Protein AF-A0A976Q304-F1 (afdb_monomer_lite)

Radius of gyration: 24.53 Å; chains: 1; bounding box: 54×33×67 Å

Structure (mmCIF, N/CA/C/O backbone):
data_AF-A0A976Q304-F1
#
_entry.id   AF-A0A976Q304-F1
#
loop_
_atom_site.group_PDB
_atom_site.id
_atom_site.type_symbol
_atom_site.label_atom_id
_atom_site.label_alt_id
_atom_site.label_comp_id
_atom_site.label_asym_id
_atom_site.label_entity_id
_atom_site.label_seq_id
_atom_site.pdbx_PDB_ins_code
_atom_site.Cartn_x
_atom_site.Cartn_y
_atom_site.Cartn_z
_atom_site.occupancy
_atom_site.B_iso_or_equiv
_atom_site.auth_seq_id
_atom_site.auth_comp_id
_atom_site.auth_asym_id
_atom_site.auth_atom_id
_atom_site.pdbx_PDB_model_num
ATOM 1 N N . MET A 1 1 ? 5.917 -16.553 40.739 1.00 74.56 1 MET A N 1
ATOM 2 C CA . MET A 1 1 ? 5.437 -16.232 39.374 1.00 74.56 1 MET A CA 1
ATOM 3 C C . MET A 1 1 ? 3.934 -15.944 39.320 1.00 74.56 1 MET A C 1
ATOM 5 O O . MET A 1 1 ? 3.580 -14.895 38.809 1.00 74.56 1 MET A O 1
ATOM 9 N N . ALA A 1 2 ? 3.055 -16.780 39.895 1.00 91.06 2 ALA A N 1
ATOM 10 C CA . ALA A 1 2 ? 1.595 -16.575 39.829 1.00 91.06 2 ALA A CA 1
ATOM 11 C C . ALA A 1 2 ? 1.089 -15.251 40.451 1.00 91.06 2 ALA A C 1
ATOM 13 O O . ALA A 1 2 ? 0.271 -14.563 39.849 1.00 91.06 2 ALA A O 1
ATOM 14 N N . ILE A 1 3 ? 1.617 -14.855 41.617 1.00 94.94 3 ILE A N 1
ATOM 15 C CA . ILE A 1 3 ? 1.227 -13.605 42.304 1.00 94.94 3 ILE A CA 1
ATOM 16 C C . ILE A 1 3 ? 1.585 -12.376 41.459 1.00 94.94 3 ILE A C 1
ATOM 18 O O . ILE A 1 3 ? 0.757 -11.496 41.255 1.00 94.94 3 ILE A O 1
ATOM 22 N N . LEU A 1 4 ? 2.805 -12.344 40.921 1.00 95.25 4 LEU A N 1
ATOM 23 C CA . LEU A 1 4 ? 3.255 -11.270 40.037 1.00 95.25 4 LEU A CA 1
ATOM 24 C C . LEU A 1 4 ? 2.396 -11.194 38.765 1.00 95.25 4 LEU A C 1
ATOM 26 O O . LEU A 1 4 ? 2.021 -10.102 38.352 1.00 95.25 4 LEU A O 1
ATOM 30 N N . GLY A 1 5 ? 2.029 -12.345 38.188 1.00 96.75 5 GLY A N 1
ATOM 31 C CA . GLY A 1 5 ? 1.134 -12.411 37.031 1.00 96.75 5 GLY A CA 1
ATOM 32 C C . GLY A 1 5 ? -0.245 -11.808 37.310 1.00 96.75 5 GLY A C 1
ATOM 33 O O . GLY A 1 5 ? -0.720 -10.995 36.524 1.00 96.75 5 GLY A O 1
ATOM 34 N N . LEU A 1 6 ? -0.855 -12.135 38.454 1.00 96.38 6 LEU A N 1
ATOM 35 C CA . LEU A 1 6 ? -2.145 -11.568 38.870 1.00 96.38 6 LEU A CA 1
ATOM 36 C C . LEU A 1 6 ? -2.075 -10.052 39.093 1.00 96.38 6 LEU A C 1
ATOM 38 O O . LEU A 1 6 ? -2.978 -9.330 38.672 1.00 96.38 6 LEU A O 1
ATOM 42 N N . VAL A 1 7 ? -0.998 -9.560 39.713 1.00 96.88 7 VAL A N 1
ATOM 43 C CA . VAL A 1 7 ? -0.804 -8.121 39.950 1.00 96.88 7 VAL A CA 1
ATOM 44 C C . VAL A 1 7 ? -0.662 -7.362 38.630 1.00 96.88 7 VAL A C 1
ATOM 46 O O . VAL A 1 7 ? -1.344 -6.359 38.425 1.00 96.88 7 VAL A O 1
ATOM 49 N N . LEU A 1 8 ? 0.179 -7.847 37.713 1.00 96.69 8 LEU A N 1
ATOM 50 C CA . LEU A 1 8 ? 0.384 -7.205 36.413 1.00 96.69 8 LEU A CA 1
ATOM 51 C C . LEU A 1 8 ? -0.879 -7.256 35.541 1.00 96.69 8 LEU A C 1
ATOM 53 O O . LEU A 1 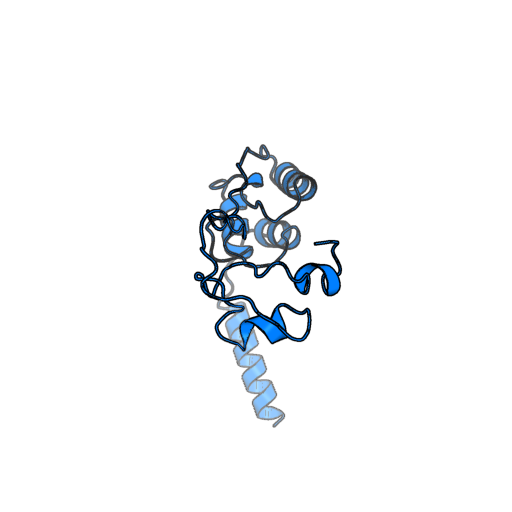8 ? -1.234 -6.249 34.931 1.00 96.69 8 LEU A O 1
ATOM 57 N N . ALA A 1 9 ? -1.600 -8.382 35.534 1.00 96.12 9 ALA A N 1
ATOM 58 C CA . ALA A 1 9 ? -2.874 -8.504 34.825 1.00 96.12 9 ALA A CA 1
ATOM 59 C C . ALA A 1 9 ? -3.937 -7.541 35.382 1.00 96.12 9 ALA A C 1
ATOM 61 O O . ALA A 1 9 ? -4.641 -6.887 34.613 1.00 96.12 9 ALA A O 1
ATOM 62 N N . GLY A 1 10 ? -4.019 -7.396 36.710 1.00 97.00 10 GLY A N 1
ATOM 63 C CA . GLY A 1 10 ? -4.923 -6.443 37.357 1.00 97.00 10 GLY A CA 1
ATOM 64 C C . GLY A 1 10 ? -4.601 -4.986 37.009 1.00 97.00 10 GLY A C 1
ATOM 65 O O . GLY A 1 10 ? -5.509 -4.210 36.709 1.00 97.00 10 GLY A O 1
ATOM 66 N N . LEU A 1 11 ? -3.314 -4.621 36.985 1.00 96.44 11 LEU A N 1
ATOM 67 C CA . LEU A 1 11 ? -2.870 -3.287 36.568 1.00 96.44 11 LEU A CA 1
ATOM 68 C C . LEU A 1 11 ? -3.212 -3.001 35.100 1.00 96.44 11 LEU A C 1
ATOM 70 O O . LEU A 1 11 ? -3.721 -1.922 34.802 1.00 96.44 11 LEU A O 1
ATOM 74 N N . LEU A 1 12 ? -2.999 -3.966 34.198 1.00 95.12 12 LEU A N 1
ATOM 75 C CA . LEU A 1 12 ? -3.362 -3.840 32.781 1.00 95.12 12 LEU A CA 1
ATOM 76 C C . LEU A 1 12 ? -4.875 -3.695 32.582 1.00 95.12 12 LEU A C 1
ATOM 78 O O . LEU A 1 12 ? -5.305 -2.831 31.821 1.00 95.12 12 LEU A O 1
ATOM 82 N N . ALA A 1 13 ? -5.689 -4.481 33.293 1.00 95.25 13 ALA A N 1
ATOM 83 C CA . ALA A 1 13 ? -7.147 -4.382 33.222 1.00 95.25 13 ALA A CA 1
ATOM 84 C C . ALA A 1 13 ? -7.654 -3.014 33.714 1.00 95.25 13 ALA A C 1
ATOM 86 O O . ALA A 1 13 ? -8.526 -2.404 33.090 1.00 95.25 13 ALA A O 1
ATOM 87 N N . LEU A 1 14 ? -7.078 -2.499 34.807 1.00 95.94 14 LEU A N 1
ATOM 88 C CA . LEU A 1 14 ? -7.400 -1.166 35.313 1.00 95.94 14 LEU A CA 1
ATOM 89 C C . LEU A 1 14 ? -6.991 -0.075 34.317 1.00 95.94 14 LEU A C 1
ATOM 91 O O . LEU A 1 14 ? -7.776 0.841 34.070 1.00 95.94 14 LEU A O 1
ATOM 95 N N . ALA A 1 15 ? -5.789 -0.177 33.742 1.00 94.19 15 ALA A N 1
ATOM 96 C CA . ALA A 1 15 ? -5.292 0.761 32.743 1.00 94.19 15 ALA A CA 1
ATOM 97 C C . ALA A 1 15 ? -6.169 0.759 31.484 1.00 94.19 15 ALA A C 1
ATOM 99 O O . ALA A 1 15 ? -6.591 1.826 31.057 1.00 94.19 15 ALA A O 1
ATOM 100 N N . SER A 1 16 ? -6.530 -0.416 30.956 1.00 91.94 16 SER A N 1
ATOM 101 C CA . SER A 1 16 ? -7.413 -0.564 29.790 1.00 91.94 16 SER A CA 1
ATOM 102 C C . SER A 1 16 ? -8.766 0.116 30.002 1.00 91.94 16 SER A C 1
ATOM 104 O O . SER A 1 16 ? -9.223 0.852 29.135 1.00 91.94 16 SER A O 1
ATOM 106 N N . LYS A 1 17 ? -9.381 -0.046 31.182 1.00 90.81 17 LYS A N 1
ATOM 107 C CA . LYS A 1 17 ? -10.675 0.584 31.478 1.00 90.81 17 LYS A CA 1
ATOM 108 C C . LYS A 1 17 ? -10.569 2.094 31.710 1.00 90.81 17 LYS A C 1
ATOM 110 O O . LYS A 1 17 ? -11.493 2.825 31.368 1.00 90.81 17 LYS A O 1
ATOM 115 N N . ARG A 1 18 ? -9.479 2.569 32.324 1.00 90.94 18 ARG A N 1
ATOM 116 C CA . ARG A 1 18 ? -9.272 4.002 32.614 1.00 90.94 18 ARG A CA 1
ATOM 117 C C . ARG A 1 18 ? -8.787 4.810 31.413 1.00 90.94 18 ARG A C 1
ATOM 119 O O . ARG A 1 18 ? -9.096 5.992 31.353 1.00 90.94 18 ARG A O 1
ATOM 126 N N . LEU A 1 19 ? -8.022 4.197 30.514 1.00 91.50 19 LEU A N 1
ATOM 127 C CA . LEU A 1 19 ? -7.462 4.820 29.310 1.00 91.50 19 LEU A CA 1
ATOM 128 C C . LEU A 1 19 ? -8.289 4.503 28.058 1.00 91.50 19 LEU A C 1
ATOM 130 O O . LEU A 1 19 ? -7.823 4.742 26.949 1.00 91.50 19 LEU A O 1
ATOM 134 N N . PHE A 1 20 ? -9.492 3.948 28.223 1.00 88.31 20 PHE A N 1
ATOM 135 C CA . PHE A 1 20 ? -10.378 3.658 27.106 1.00 88.31 20 PHE A CA 1
ATOM 136 C C . PHE A 1 20 ? -10.786 4.961 26.414 1.00 88.31 20 PHE A C 1
ATOM 138 O O . PHE A 1 20 ? -11.414 5.830 27.024 1.00 88.31 20 PHE A O 1
ATOM 145 N N . VAL A 1 21 ? -10.428 5.078 25.139 1.00 88.06 21 VAL A N 1
ATOM 146 C CA . VAL A 1 21 ? -10.868 6.151 24.252 1.00 88.06 21 VAL A CA 1
ATOM 147 C C . VAL A 1 21 ? -11.971 5.581 23.375 1.00 88.06 21 VAL A C 1
ATOM 149 O O . VAL A 1 21 ? -11.845 4.478 22.852 1.00 88.06 21 VAL A O 1
ATOM 152 N N . TRP A 1 22 ? -13.077 6.314 23.260 1.00 87.69 22 TRP A N 1
ATOM 153 C CA . TRP A 1 22 ? -14.139 5.927 22.342 1.00 87.69 22 TRP A CA 1
ATOM 154 C C . TRP A 1 22 ? -13.690 6.204 20.907 1.00 87.69 22 TRP A C 1
ATOM 156 O O . TRP A 1 22 ? -13.308 7.331 20.590 1.00 87.69 22 TRP A O 1
ATOM 166 N N . GLU A 1 23 ? -13.769 5.184 20.060 1.00 87.06 23 GLU A N 1
ATOM 167 C CA . GLU A 1 23 ? -13.492 5.263 18.630 1.00 87.06 23 GLU A CA 1
ATOM 168 C C . GLU A 1 23 ? -14.756 4.904 17.846 1.00 87.06 23 GLU A C 1
ATOM 170 O O . GLU A 1 23 ? -15.589 4.115 18.303 1.00 87.06 23 GLU A O 1
ATOM 175 N N . ASP A 1 24 ? -14.920 5.521 16.676 1.00 93.19 24 ASP A N 1
ATOM 176 C CA . ASP A 1 24 ? -16.041 5.224 15.791 1.00 93.19 24 ASP A CA 1
ATOM 177 C C . ASP A 1 24 ? -15.907 3.780 15.272 1.00 93.19 24 ASP A C 1
ATOM 179 O O . ASP A 1 24 ? -14.915 3.476 14.604 1.00 93.19 24 ASP A O 1
ATOM 183 N N . PRO A 1 25 ? -16.885 2.888 15.530 1.00 93.44 25 PRO A N 1
ATOM 184 C CA . PRO A 1 25 ? -16.790 1.474 15.159 1.00 93.44 25 PRO A CA 1
ATOM 185 C C . PRO A 1 25 ? -16.634 1.259 13.649 1.00 93.44 25 PRO A C 1
ATOM 187 O O . PRO A 1 25 ? -16.056 0.264 13.222 1.00 93.44 25 PRO A O 1
ATOM 190 N N . ARG A 1 26 ? -17.073 2.223 12.827 1.00 95.88 26 ARG A N 1
ATOM 191 C CA . ARG A 1 26 ? -16.924 2.156 11.367 1.00 95.88 26 ARG A CA 1
ATOM 192 C C . ARG A 1 26 ? -15.461 2.143 10.929 1.00 95.88 26 ARG A C 1
ATOM 194 O O . ARG A 1 26 ? -15.176 1.711 9.818 1.00 95.88 26 ARG A O 1
ATOM 201 N N . ILE A 1 27 ? -14.539 2.635 11.760 1.00 96.38 27 ILE A N 1
ATOM 202 C CA . ILE A 1 27 ? -13.102 2.631 11.462 1.00 96.38 27 ILE A CA 1
ATOM 203 C C . ILE A 1 27 ? -12.586 1.194 11.407 1.00 96.38 27 ILE A C 1
ATOM 205 O O . ILE A 1 27 ? -11.911 0.845 10.443 1.00 96.38 27 ILE A O 1
ATOM 209 N N . ASP A 1 28 ? -12.946 0.365 12.390 1.00 95.31 28 ASP A N 1
ATOM 210 C CA . ASP A 1 28 ? -12.556 -1.048 12.433 1.00 95.31 28 ASP A CA 1
ATOM 211 C C . ASP A 1 28 ? -13.156 -1.820 11.247 1.00 95.31 28 ASP A C 1
ATOM 213 O O . ASP A 1 28 ? -12.458 -2.601 10.597 1.00 95.31 28 ASP A O 1
ATOM 217 N N . ASP A 1 29 ? -14.425 -1.553 10.919 1.00 96.56 29 ASP A N 1
ATOM 218 C CA . ASP A 1 29 ? -15.115 -2.183 9.788 1.00 96.56 29 ASP A CA 1
ATOM 219 C C . ASP A 1 29 ? -14.447 -1.834 8.449 1.00 96.56 29 ASP A C 1
ATOM 221 O O . ASP A 1 29 ? -14.198 -2.709 7.619 1.00 96.56 29 ASP A O 1
ATOM 225 N N . VAL A 1 30 ? -14.119 -0.556 8.233 1.00 96.62 30 VAL A N 1
ATOM 226 C CA . VAL A 1 30 ? -13.412 -0.116 7.022 1.00 96.62 30 VAL A CA 1
ATOM 227 C C . VAL A 1 30 ? -11.998 -0.681 6.989 1.00 96.62 30 VAL A C 1
ATOM 229 O O . VAL A 1 30 ? -11.557 -1.122 5.931 1.00 96.62 30 VAL A O 1
ATOM 232 N N . GLU A 1 31 ? -11.285 -0.700 8.118 1.00 96.31 31 GLU A N 1
ATOM 233 C CA . GLU A 1 31 ? -9.936 -1.258 8.189 1.00 96.31 31 GLU A CA 1
ATOM 234 C C . GLU A 1 31 ? -9.919 -2.741 7.805 1.00 96.31 31 GLU A C 1
ATOM 236 O O . GLU A 1 31 ? -9.054 -3.144 7.030 1.00 96.31 31 GLU A O 1
ATOM 241 N N . ALA A 1 32 ? -10.898 -3.524 8.266 1.00 96.12 32 ALA A N 1
ATOM 242 C CA . ALA A 1 32 ? -11.039 -4.944 7.942 1.00 96.12 32 ALA A CA 1
ATOM 243 C C . ALA A 1 32 ? -11.296 -5.221 6.447 1.00 96.12 32 ALA A C 1
ATOM 245 O O . ALA A 1 32 ? -11.031 -6.321 5.961 1.00 96.12 32 ALA A O 1
ATOM 246 N N . LEU A 1 33 ? -11.807 -4.232 5.707 1.00 96.25 33 LEU A N 1
ATOM 247 C CA . LEU A 1 33 ? -12.018 -4.303 4.257 1.00 96.25 33 LEU A CA 1
ATOM 248 C C . LEU A 1 33 ? -10.793 -3.829 3.451 1.00 96.25 33 LEU A C 1
ATOM 250 O O . LEU A 1 33 ? -10.825 -3.816 2.216 1.00 96.25 33 LEU A O 1
ATOM 254 N N . LEU A 1 34 ? -9.709 -3.420 4.118 1.00 96.69 34 LEU A N 1
ATOM 255 C CA . LEU A 1 34 ? -8.463 -3.012 3.475 1.00 96.69 34 LEU A CA 1
ATOM 256 C C . LEU A 1 34 ? -7.454 -4.169 3.395 1.00 96.69 34 LEU A C 1
ATOM 258 O O . LEU A 1 34 ? -7.533 -5.140 4.138 1.00 96.69 34 LEU A O 1
ATOM 262 N N . PRO A 1 35 ? -6.414 -4.054 2.547 1.00 94.38 35 PRO A N 1
ATOM 263 C CA . PRO A 1 35 ? -5.414 -5.114 2.386 1.00 94.38 35 PRO A CA 1
ATOM 264 C C . PRO A 1 35 ? -4.487 -5.349 3.595 1.00 94.38 35 PRO A C 1
ATOM 266 O O . PRO A 1 35 ? -3.608 -6.201 3.510 1.00 94.38 35 PRO A O 1
ATOM 269 N N . HIS A 1 36 ? -4.570 -4.533 4.655 1.00 94.62 36 HIS A N 1
ATOM 270 C CA . HIS A 1 36 ? -3.648 -4.511 5.810 1.00 94.62 36 HIS A CA 1
ATOM 271 C C . HIS A 1 36 ? -2.139 -4.457 5.474 1.00 94.62 36 HIS A C 1
ATOM 273 O O . HIS A 1 36 ? -1.286 -4.730 6.316 1.00 94.62 36 HIS A O 1
ATOM 279 N N . ALA A 1 37 ? -1.784 -4.055 4.250 1.00 93.94 37 ALA A N 1
ATOM 280 C CA . ALA A 1 37 ? -0.404 -4.060 3.766 1.00 93.94 37 ALA A CA 1
ATOM 281 C C . ALA A 1 37 ? 0.456 -2.904 4.310 1.00 93.94 37 ALA A C 1
ATOM 283 O O . ALA A 1 37 ? 1.675 -2.949 4.185 1.00 93.94 37 ALA A O 1
ATOM 284 N N . ASN A 1 38 ? -0.159 -1.845 4.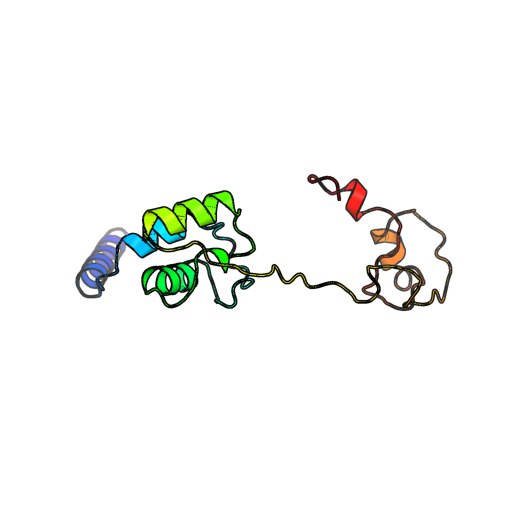858 1.00 94.88 38 ASN A N 1
ATOM 285 C CA . ASN A 1 38 ? 0.529 -0.656 5.393 1.00 94.88 38 ASN A CA 1
ATOM 286 C C . ASN A 1 38 ? 1.599 -0.065 4.447 1.00 94.88 38 ASN A C 1
ATOM 288 O O . ASN A 1 38 ? 2.660 0.384 4.865 1.00 94.88 38 ASN A O 1
ATOM 292 N N . CYS A 1 39 ? 1.314 -0.076 3.142 1.00 93.50 39 CYS A N 1
ATOM 293 C CA . CYS A 1 39 ? 2.292 0.215 2.091 1.00 93.50 39 CYS A CA 1
ATOM 294 C C . CYS A 1 39 ? 2.533 1.708 1.807 1.00 93.50 39 CYS A C 1
ATOM 296 O O . CYS A 1 39 ? 3.427 2.045 1.036 1.00 93.50 39 CYS A O 1
ATOM 298 N N . GLY A 1 40 ? 1.706 2.612 2.341 1.00 91.88 40 GLY A N 1
ATOM 299 C CA . GLY A 1 40 ? 1.841 4.052 2.100 1.00 91.88 40 GLY A CA 1
ATOM 300 C C . GLY A 1 40 ? 1.418 4.553 0.715 1.00 91.88 40 GLY A C 1
ATOM 301 O O . GLY A 1 40 ? 1.500 5.751 0.458 1.00 91.88 40 GLY A O 1
ATOM 302 N N . ALA A 1 41 ? 0.922 3.687 -0.177 1.00 90.56 41 ALA A N 1
ATOM 303 C CA . ALA A 1 41 ? 0.563 4.070 -1.549 1.00 90.56 41 ALA A CA 1
ATOM 304 C C . ALA A 1 41 ? -0.550 5.135 -1.630 1.00 90.56 41 ALA A C 1
ATOM 306 O O . ALA A 1 41 ? -0.599 5.907 -2.585 1.00 90.56 41 ALA A O 1
ATOM 307 N N . CYS A 1 42 ? -1.432 5.187 -0.629 1.00 92.31 42 CYS A N 1
ATOM 308 C CA . CYS A 1 42 ? -2.490 6.190 -0.500 1.00 92.31 42 CYS A CA 1
ATOM 309 C C . CYS A 1 42 ? -2.028 7.501 0.168 1.00 92.31 42 CYS A C 1
ATOM 311 O O . CYS A 1 42 ? -2.842 8.403 0.337 1.00 92.31 42 CYS A O 1
ATOM 313 N N . GLY A 1 43 ? -0.752 7.624 0.555 1.00 91.94 43 GLY A N 1
ATOM 314 C CA . GLY A 1 43 ? -0.204 8.807 1.234 1.00 91.94 43 GLY A CA 1
ATOM 315 C C . GLY A 1 43 ? -0.342 8.802 2.761 1.00 91.94 43 GLY A C 1
ATOM 316 O O . GLY A 1 43 ? 0.099 9.748 3.409 1.00 91.94 43 GLY A O 1
ATOM 317 N N . PHE A 1 44 ? -0.904 7.738 3.341 1.00 95.56 44 PHE A N 1
ATOM 318 C CA . PHE A 1 44 ? -1.052 7.550 4.788 1.00 95.56 44 PHE A CA 1
ATOM 319 C C . PHE A 1 44 ? -0.083 6.485 5.311 1.00 95.56 44 PHE A C 1
ATOM 321 O O . PHE A 1 44 ? 0.201 5.530 4.592 1.00 95.56 44 PHE A O 1
ATOM 328 N N . PRO A 1 45 ? 0.403 6.587 6.561 1.00 94.38 45 PRO A N 1
ATOM 329 C CA . PRO A 1 45 ? 1.408 5.664 7.095 1.00 94.38 45 PRO A CA 1
ATOM 330 C C . PRO A 1 45 ? 0.906 4.221 7.280 1.00 94.38 45 PRO A C 1
ATOM 332 O O . PRO A 1 45 ? 1.718 3.318 7.450 1.00 94.38 45 PRO A O 1
ATOM 335 N N . GLY A 1 46 ? -0.409 3.984 7.236 1.00 96.06 46 GLY A N 1
ATOM 336 C CA . GLY A 1 46 ? -0.991 2.650 7.361 1.00 96.06 46 GLY A CA 1
ATOM 337 C C . GLY A 1 46 ? -2.473 2.601 6.990 1.00 96.06 46 GLY A C 1
ATOM 338 O O . GLY A 1 46 ? -3.083 3.629 6.685 1.00 96.06 46 GLY A O 1
ATOM 339 N N . CYS A 1 47 ? -3.048 1.399 7.037 1.00 97.38 47 CYS A N 1
ATOM 340 C CA . CYS A 1 47 ? -4.458 1.149 6.732 1.00 97.38 47 CYS A CA 1
ATOM 341 C C . CYS A 1 47 ? -5.401 1.781 7.770 1.00 97.38 47 CYS A C 1
ATOM 343 O O . CYS A 1 47 ? -6.371 2.416 7.369 1.00 97.38 47 CYS A O 1
ATOM 345 N N . ARG A 1 48 ? -5.074 1.707 9.069 1.00 96.56 48 ARG A N 1
ATOM 346 C CA . ARG A 1 48 ? -5.848 2.333 10.158 1.00 96.56 48 ARG A CA 1
ATOM 347 C C . ARG A 1 48 ? -5.991 3.858 10.001 1.00 96.56 48 ARG A C 1
ATOM 349 O O . ARG A 1 48 ? -7.122 4.320 9.877 1.00 96.56 48 ARG A O 1
ATOM 356 N N . PRO A 1 49 ? -4.902 4.650 9.878 1.00 96.50 49 PRO A N 1
ATOM 357 C CA . PRO A 1 49 ? -5.017 6.092 9.639 1.00 96.50 49 PRO A CA 1
ATOM 358 C C . PRO A 1 49 ? -5.785 6.450 8.363 1.00 96.50 49 PRO A C 1
ATOM 360 O O . PRO A 1 49 ? -6.460 7.475 8.305 1.00 96.50 49 PRO A O 1
ATOM 363 N N . PHE A 1 50 ? -5.686 5.619 7.320 1.00 97.25 50 PHE A N 1
ATOM 364 C CA . PHE A 1 50 ? -6.482 5.805 6.110 1.00 97.25 50 PHE A CA 1
ATOM 365 C C . PHE A 1 50 ? -7.977 5.564 6.372 1.00 97.25 50 PHE A C 1
ATOM 367 O O . PHE A 1 50 ? -8.801 6.371 5.941 1.00 97.25 50 PHE A O 1
ATOM 374 N N . ALA A 1 51 ? -8.334 4.502 7.100 1.00 97.38 51 ALA A N 1
ATOM 375 C CA . ALA A 1 51 ? -9.713 4.201 7.481 1.00 97.38 51 ALA A CA 1
ATOM 376 C C . ALA A 1 51 ? -10.323 5.331 8.325 1.00 97.38 51 ALA A C 1
ATOM 378 O O . ALA A 1 51 ? -11.405 5.809 7.996 1.00 97.38 51 ALA A O 1
ATOM 379 N N . GLU A 1 52 ? -9.592 5.844 9.321 1.00 96.44 52 GLU A N 1
ATOM 380 C CA . GLU A 1 52 ? -9.994 7.008 10.128 1.00 96.44 52 GLU A CA 1
ATOM 381 C C . GLU A 1 52 ? -10.348 8.217 9.252 1.00 96.44 52 GLU A C 1
ATOM 383 O O . GLU A 1 52 ? -11.415 8.816 9.395 1.00 96.44 52 GLU A O 1
ATOM 388 N N . LYS A 1 53 ? -9.476 8.552 8.295 1.00 96.88 53 LYS A N 1
ATOM 389 C CA . LYS A 1 53 ? -9.661 9.695 7.389 1.00 96.88 53 LYS A CA 1
ATOM 390 C C . LYS A 1 53 ? -10.785 9.492 6.381 1.00 96.88 53 LYS A C 1
ATOM 392 O O . LYS A 1 53 ? -11.471 10.450 6.025 1.00 96.88 53 LYS A O 1
ATOM 397 N N . THR A 1 54 ? -10.997 8.252 5.958 1.00 96.19 54 THR A N 1
ATOM 398 C CA . THR A 1 54 ? -12.091 7.881 5.056 1.00 96.19 54 THR A CA 1
ATOM 399 C C . THR A 1 54 ? -13.438 7.970 5.778 1.00 96.19 54 THR A C 1
ATOM 401 O O . THR A 1 54 ? -14.374 8.571 5.259 1.00 96.19 54 THR A O 1
ATOM 404 N N . VAL A 1 55 ? -13.529 7.464 7.015 1.00 96.69 55 VAL A N 1
ATOM 405 C CA . VAL A 1 55 ? -14.736 7.564 7.860 1.00 96.69 55 VAL A CA 1
ATOM 406 C C . VAL A 1 55 ? -15.038 9.018 8.237 1.00 96.69 55 VAL A C 1
ATOM 408 O O . VAL A 1 55 ? -16.203 9.414 8.264 1.00 96.69 55 VAL A O 1
ATOM 411 N N . ALA A 1 56 ? -14.004 9.835 8.466 1.00 95.25 56 ALA A N 1
ATOM 412 C CA . ALA A 1 56 ? -14.141 11.275 8.689 1.00 95.25 56 ALA A CA 1
ATOM 413 C C . ALA A 1 56 ? -14.591 12.058 7.435 1.00 95.25 56 ALA A C 1
ATOM 415 O O . ALA A 1 56 ? -14.911 13.241 7.541 1.00 95.25 56 ALA A O 1
ATOM 416 N N . GLY A 1 57 ? -14.625 11.424 6.256 1.00 94.19 57 GLY A N 1
ATOM 417 C CA . GLY A 1 57 ? -14.998 12.060 4.990 1.00 94.19 57 GLY A CA 1
ATOM 418 C C . GLY A 1 57 ? -13.935 13.012 4.433 1.00 94.19 57 GLY A C 1
ATOM 419 O O . GLY A 1 57 ? -14.239 13.833 3.572 1.00 94.19 57 GLY A O 1
ATOM 420 N N . GLU A 1 58 ? -12.695 12.926 4.919 1.00 94.62 58 GLU A N 1
ATOM 421 C CA . GLU A 1 58 ? -11.579 13.753 4.444 1.00 94.62 58 GLU A CA 1
ATOM 422 C C . GLU A 1 58 ? -10.957 13.201 3.150 1.00 94.62 58 GLU A C 1
ATOM 424 O O . GLU A 1 58 ? -10.271 13.929 2.431 1.00 94.62 58 GLU A O 1
ATOM 429 N N . VAL A 1 59 ? -11.166 11.911 2.864 1.00 95.19 59 VAL A N 1
ATOM 430 C CA . VAL A 1 59 ? -10.551 11.190 1.742 1.00 95.19 59 VAL A CA 1
ATOM 431 C C . VAL A 1 59 ? -11.547 10.222 1.110 1.00 95.19 59 VAL A C 1
ATOM 433 O O . VAL A 1 59 ? -12.285 9.533 1.810 1.00 95.19 59 VAL A O 1
ATOM 436 N N . ASP A 1 60 ? -11.522 10.130 -0.221 1.00 95.94 60 ASP A N 1
ATOM 437 C CA . ASP A 1 60 ? -12.351 9.189 -0.975 1.00 95.94 60 ASP A CA 1
ATOM 438 C C . ASP A 1 60 ? -11.856 7.732 -0.822 1.00 95.94 60 ASP A C 1
ATOM 440 O O . ASP A 1 60 ? -10.642 7.495 -0.928 1.00 95.94 60 ASP A O 1
ATOM 444 N N . PRO A 1 61 ? -12.755 6.730 -0.712 1.00 96.06 61 PRO A N 1
ATOM 445 C CA . PRO A 1 61 ? -12.381 5.313 -0.624 1.00 96.06 61 PRO A CA 1
ATOM 446 C C . PRO A 1 61 ? -11.508 4.821 -1.790 1.00 96.06 61 PRO A C 1
ATOM 448 O O . PRO A 1 61 ? -10.635 3.975 -1.596 1.00 96.06 61 PRO A O 1
ATOM 451 N N . ALA A 1 62 ? -11.674 5.384 -2.997 1.00 95.81 62 ALA A N 1
ATOM 452 C CA . ALA A 1 62 ? -10.853 5.040 -4.161 1.00 95.81 62 ALA A CA 1
ATOM 453 C C . ALA A 1 62 ? -9.351 5.268 -3.947 1.00 95.81 62 ALA A C 1
ATOM 455 O O . ALA A 1 62 ? -8.549 4.627 -4.619 1.00 95.81 62 ALA A O 1
ATOM 456 N N . THR A 1 63 ? -8.959 6.162 -3.034 1.00 95.25 63 THR A N 1
ATOM 457 C CA . THR A 1 63 ? -7.564 6.581 -2.819 1.00 95.25 63 THR A CA 1
ATOM 458 C C . THR A 1 63 ? -6.637 5.409 -2.467 1.00 95.25 63 THR A C 1
ATOM 460 O O . THR A 1 63 ? -5.439 5.453 -2.767 1.00 95.25 63 THR A O 1
ATOM 463 N N . CYS A 1 64 ? -7.165 4.319 -1.898 1.00 95.06 64 CYS A N 1
ATOM 464 C CA . CYS A 1 64 ? -6.412 3.080 -1.724 1.00 95.06 64 CYS A CA 1
ATOM 465 C C . CYS A 1 64 ? -6.268 2.322 -3.057 1.00 95.06 64 CYS A C 1
ATOM 467 O O . CYS A 1 64 ? -7.035 1.416 -3.377 1.00 95.06 64 CYS A O 1
ATOM 469 N N . THR A 1 65 ? -5.232 2.670 -3.824 1.00 93.06 65 THR A N 1
ATOM 470 C CA . THR A 1 65 ? -4.927 2.085 -5.150 1.00 93.06 65 THR A CA 1
ATOM 471 C C . THR A 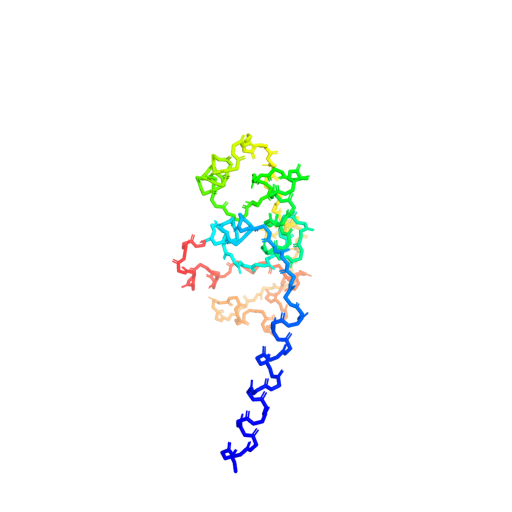1 65 ? -4.419 0.639 -5.122 1.00 93.06 65 THR A C 1
ATOM 473 O O . THR A 1 65 ? -4.275 0.012 -6.176 1.00 93.06 65 THR A O 1
ATOM 476 N N . VAL A 1 66 ? -4.092 0.130 -3.932 1.00 92.75 66 VAL A N 1
ATOM 477 C CA . VAL A 1 66 ? -3.656 -1.257 -3.709 1.00 92.75 66 VAL A CA 1
ATOM 478 C C . VAL A 1 66 ? -4.847 -2.172 -3.443 1.00 92.75 66 VAL A C 1
ATOM 480 O O . VAL A 1 66 ? -4.779 -3.353 -3.768 1.00 92.75 66 VAL A O 1
ATOM 483 N N . ASN A 1 67 ? -5.936 -1.637 -2.887 1.00 94.56 67 ASN A N 1
ATOM 484 C CA . ASN A 1 67 ? -7.162 -2.401 -2.724 1.00 94.56 67 ASN A CA 1
ATOM 485 C C . ASN A 1 67 ? -7.865 -2.581 -4.075 1.00 94.56 67 ASN A C 1
ATOM 487 O O . ASN A 1 67 ? -7.702 -1.759 -4.985 1.00 94.56 67 ASN A O 1
ATOM 491 N N . SER A 1 68 ? -8.651 -3.649 -4.211 1.00 93.00 68 SER A N 1
ATOM 492 C CA . SER A 1 68 ? -9.421 -3.860 -5.434 1.00 93.00 68 SER A CA 1
ATOM 493 C C . SER A 1 68 ? -10.502 -2.790 -5.572 1.00 93.00 68 SER A C 1
ATOM 495 O O . SER A 1 68 ? -11.011 -2.239 -4.588 1.00 93.00 68 SER A O 1
ATOM 497 N N . ARG A 1 69 ? -10.865 -2.470 -6.816 1.00 93.38 69 ARG A N 1
ATOM 498 C CA . ARG A 1 69 ? -11.889 -1.454 -7.076 1.00 93.38 69 ARG A CA 1
ATOM 499 C C . ARG A 1 69 ? -13.245 -1.895 -6.530 1.00 93.38 69 ARG A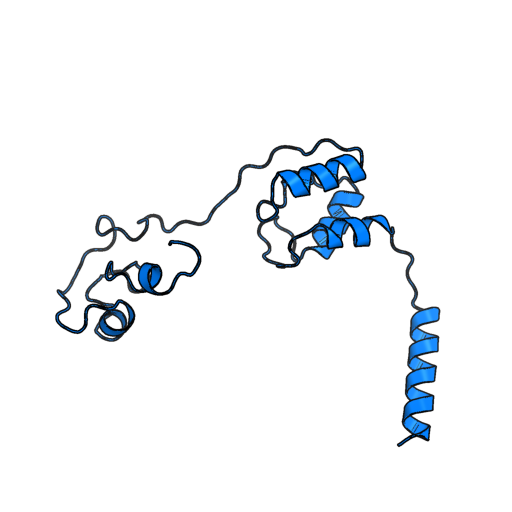 C 1
ATOM 501 O O . ARG A 1 69 ? -14.001 -1.064 -6.038 1.00 93.38 69 ARG A O 1
ATOM 508 N N . GLU A 1 70 ? -13.519 -3.191 -6.597 1.00 94.94 70 GLU A N 1
ATOM 509 C CA . GLU A 1 70 ? -14.729 -3.832 -6.095 1.00 94.94 70 GLU A CA 1
ATOM 510 C C . GLU A 1 70 ? -14.819 -3.678 -4.575 1.00 94.94 70 GLU A C 1
ATOM 512 O O . GLU A 1 70 ? -15.855 -3.264 -4.063 1.00 94.94 70 GLU A O 1
ATOM 517 N N . MET A 1 71 ? -13.721 -3.919 -3.852 1.00 95.50 71 MET A N 1
ATOM 518 C CA . MET A 1 71 ? -13.699 -3.774 -2.396 1.00 95.50 71 MET A CA 1
ATOM 519 C C . MET A 1 71 ? -13.804 -2.308 -1.965 1.00 95.50 71 MET A C 1
ATOM 521 O O . MET A 1 71 ? -14.541 -1.980 -1.038 1.00 95.50 71 MET A O 1
ATOM 525 N N . ASN A 1 72 ? -13.147 -1.394 -2.683 1.00 96.06 72 ASN A N 1
ATOM 526 C CA . ASN A 1 72 ? -13.319 0.035 -2.426 1.00 96.06 72 ASN A CA 1
ATOM 527 C C . ASN A 1 72 ? -14.767 0.496 -2.671 1.00 96.06 72 ASN A C 1
ATOM 529 O O . ASN A 1 72 ? -15.242 1.390 -1.972 1.00 96.06 72 ASN A O 1
ATOM 533 N N . GLN A 1 73 ? -15.484 -0.108 -3.628 1.00 96.62 73 GLN A N 1
ATOM 534 C CA . GLN A 1 73 ? -16.909 0.166 -3.831 1.00 96.62 73 GLN A CA 1
ATOM 535 C C . GLN A 1 73 ? -17.747 -0.308 -2.637 1.00 96.62 73 GLN A C 1
ATOM 537 O O . GLN A 1 73 ? -18.596 0.449 -2.180 1.00 96.62 73 GLN A O 1
ATOM 542 N N . VAL A 1 74 ? -17.458 -1.487 -2.075 1.00 97.38 74 VAL A N 1
ATOM 543 C CA . VAL A 1 74 ? -18.114 -1.971 -0.845 1.00 97.38 74 VAL A CA 1
ATOM 544 C C . VAL A 1 74 ? -17.918 -0.984 0.310 1.00 97.38 74 VAL A C 1
ATOM 546 O O . VAL A 1 74 ? -18.878 -0.658 1.004 1.00 97.38 74 VAL A O 1
ATOM 549 N N . ILE A 1 75 ? -16.704 -0.450 0.482 1.00 96.62 75 ILE A N 1
ATOM 550 C CA . ILE A 1 75 ? -16.411 0.579 1.496 1.00 96.62 75 ILE A CA 1
ATOM 551 C C . ILE A 1 75 ? -17.225 1.857 1.235 1.00 96.62 75 ILE A C 1
ATOM 553 O O . ILE A 1 75 ? -17.793 2.434 2.162 1.00 96.62 75 ILE A O 1
ATOM 557 N N . ALA A 1 76 ? -17.299 2.306 -0.020 1.00 96.81 76 ALA A N 1
ATOM 558 C CA . ALA A 1 76 ? -18.051 3.502 -0.389 1.00 96.81 76 ALA A CA 1
ATOM 559 C C . ALA A 1 76 ? -19.555 3.349 -0.109 1.00 96.81 76 ALA A C 1
ATOM 561 O O . ALA A 1 76 ? -20.165 4.248 0.471 1.00 96.81 76 ALA A O 1
ATOM 562 N N . ASP A 1 77 ? -20.125 2.193 -0.454 1.00 97.00 77 ASP A N 1
ATOM 563 C CA . ASP A 1 77 ? -21.531 1.867 -0.212 1.00 97.00 77 ASP A CA 1
ATOM 564 C C . ASP A 1 77 ? -21.828 1.766 1.292 1.00 97.00 77 ASP A C 1
ATOM 566 O O . ASP A 1 77 ? -22.833 2.304 1.756 1.00 97.00 77 ASP A O 1
ATOM 570 N N . PHE A 1 78 ? -20.923 1.155 2.070 1.00 96.12 78 PHE A N 1
ATOM 571 C CA . PHE A 1 78 ? -21.016 1.078 3.532 1.00 96.12 78 PHE A CA 1
ATOM 572 C C . PHE A 1 78 ? -21.038 2.463 4.193 1.00 96.12 78 PHE A C 1
ATOM 574 O O . PHE A 1 78 ? -21.817 2.707 5.114 1.00 96.12 78 PHE A O 1
ATOM 581 N N . LEU A 1 79 ? -20.215 3.392 3.702 1.00 95.12 79 LEU A N 1
ATOM 582 C CA . LEU A 1 79 ? -20.148 4.763 4.212 1.00 95.12 79 LEU A CA 1
ATOM 583 C C . LEU A 1 79 ? -21.208 5.696 3.602 1.00 95.12 79 LEU A C 1
ATOM 585 O O . LEU A 1 79 ? -21.347 6.834 4.051 1.00 95.12 79 LEU A O 1
ATOM 589 N N . GLY A 1 80 ? -21.958 5.241 2.593 1.00 94.62 80 GLY A N 1
ATOM 590 C CA . GLY A 1 80 ? -22.951 6.050 1.883 1.00 94.62 80 GLY A CA 1
ATOM 591 C C . GLY A 1 80 ? -22.346 7.201 1.072 1.00 94.62 80 GLY A C 1
ATOM 592 O O . GLY A 1 80 ? -23.010 8.213 0.840 1.00 94.62 80 GLY A O 1
ATOM 593 N N . VAL A 1 81 ? -21.085 7.072 0.652 1.00 94.81 81 VAL A N 1
ATOM 594 C CA . VAL A 1 81 ? -20.351 8.088 -0.116 1.00 94.81 81 VAL A CA 1
ATOM 595 C C . VAL A 1 81 ? -20.099 7.617 -1.544 1.00 94.81 81 VAL A C 1
ATOM 597 O O . VAL A 1 81 ? -20.208 6.440 -1.877 1.00 94.81 81 VAL A O 1
ATOM 600 N N . LYS A 1 82 ? -19.743 8.545 -2.435 1.00 93.88 82 LYS A N 1
ATOM 601 C CA . LYS A 1 82 ? -19.279 8.162 -3.772 1.00 93.88 82 LYS A CA 1
ATOM 602 C C . LYS A 1 82 ? -17.864 7.599 -3.664 1.00 93.88 82 LYS A C 1
ATOM 604 O O . LYS A 1 82 ? -17.050 8.132 -2.924 1.00 93.88 82 LYS A O 1
ATOM 609 N N . LEU A 1 83 ? -17.556 6.586 -4.474 1.00 93.38 83 LEU A N 1
ATOM 610 C CA . LEU A 1 83 ? -16.232 5.954 -4.513 1.00 93.38 83 LEU A CA 1
ATOM 611 C C . LEU A 1 83 ? -15.087 6.955 -4.764 1.00 93.38 83 LEU A C 1
ATOM 613 O O . LEU A 1 83 ? -13.981 6.766 -4.268 1.00 93.38 83 LEU A O 1
ATOM 617 N N . GLY A 1 84 ? -15.353 8.014 -5.529 1.00 91.06 84 GLY A N 1
ATOM 618 C CA . GLY A 1 84 ? -14.330 8.944 -5.997 1.00 91.06 84 GLY A CA 1
ATOM 619 C C . GLY A 1 84 ? -13.566 8.399 -7.205 1.00 91.06 84 GLY A C 1
ATOM 620 O O . GLY A 1 84 ? -13.862 7.325 -7.740 1.00 91.06 84 GLY A O 1
ATOM 621 N N . LYS A 1 85 ? -12.597 9.178 -7.684 1.00 87.56 85 LYS A N 1
ATOM 622 C CA . LYS A 1 85 ? -11.684 8.768 -8.756 1.00 87.56 85 LYS A CA 1
ATOM 623 C C . LYS A 1 85 ? -10.264 9.075 -8.326 1.00 87.56 85 LYS A C 1
ATOM 625 O O . LYS A 1 85 ? -9.956 10.217 -8.001 1.00 87.56 85 LYS A O 1
ATOM 630 N N . VAL A 1 86 ? -9.400 8.072 -8.398 1.00 87.94 86 VAL A N 1
ATOM 631 C CA . VAL A 1 86 ? -7.964 8.256 -8.227 1.00 87.94 86 VAL A CA 1
ATOM 632 C C . VAL A 1 86 ? -7.236 7.605 -9.390 1.00 87.94 86 VAL A C 1
ATOM 634 O O . VAL A 1 86 ? -7.598 6.521 -9.845 1.00 87.94 86 VAL A O 1
ATOM 637 N N . GLU A 1 87 ? -6.193 8.275 -9.857 1.00 84.88 87 GLU A N 1
ATOM 638 C CA . GLU A 1 87 ? -5.262 7.700 -10.816 1.00 84.88 87 GLU A CA 1
ATOM 639 C C . GLU A 1 87 ? -4.195 6.915 -10.059 1.00 84.88 87 GLU A C 1
ATOM 641 O O . GLU A 1 87 ? -3.478 7.469 -9.215 1.00 84.88 87 GLU A O 1
ATOM 646 N N . LYS A 1 88 ? -4.070 5.619 -10.363 1.00 83.38 88 LYS A N 1
ATOM 647 C CA . LYS A 1 88 ? -3.024 4.780 -9.780 1.00 83.38 88 LYS A CA 1
ATOM 648 C C . LYS A 1 88 ? -1.663 5.269 -10.264 1.00 83.38 88 LYS A C 1
ATOM 650 O O . LYS A 1 88 ? -1.320 5.157 -11.439 1.00 83.38 88 LYS A O 1
ATOM 655 N N . ARG A 1 89 ? -0.863 5.789 -9.335 1.00 83.00 89 ARG A N 1
ATOM 656 C CA . ARG A 1 89 ? 0.530 6.159 -9.594 1.00 83.00 89 ARG A CA 1
ATOM 657 C C . ARG A 1 89 ? 1.416 4.966 -9.282 1.00 83.00 89 ARG A C 1
ATOM 659 O O . ARG A 1 89 ? 1.453 4.494 -8.151 1.00 83.00 89 ARG A O 1
ATOM 666 N N . THR A 1 90 ? 2.142 4.485 -10.281 1.00 80.75 90 THR A N 1
ATOM 667 C CA . THR A 1 90 ? 3.104 3.393 -10.115 1.00 80.75 90 THR A CA 1
ATOM 668 C C . THR A 1 90 ? 4.498 3.914 -10.416 1.00 80.75 90 THR A C 1
ATOM 670 O O . THR A 1 90 ? 4.745 4.483 -11.481 1.00 80.75 90 THR A O 1
ATOM 673 N N . ALA A 1 91 ? 5.408 3.745 -9.456 1.00 77.88 91 ALA A N 1
ATOM 674 C CA . ALA A 1 91 ? 6.809 4.058 -9.668 1.00 77.88 91 ALA A CA 1
ATOM 675 C C . ALA A 1 91 ? 7.373 3.094 -10.715 1.00 77.88 91 ALA A C 1
ATOM 677 O O . ALA A 1 91 ? 7.254 1.878 -10.584 1.00 77.88 91 ALA A O 1
ATOM 678 N N . ARG A 1 92 ? 7.990 3.646 -11.758 1.00 76.06 92 ARG A N 1
ATOM 679 C CA . ARG A 1 92 ? 8.700 2.871 -12.772 1.00 76.06 92 ARG A CA 1
ATOM 680 C C . ARG A 1 92 ? 10.098 3.435 -12.939 1.00 76.06 92 ARG A C 1
ATOM 682 O O . ARG A 1 92 ? 10.279 4.654 -12.919 1.00 76.06 92 ARG A O 1
ATOM 689 N N . LEU A 1 93 ? 11.079 2.566 -13.158 1.00 74.44 93 LEU A N 1
ATOM 690 C CA . LEU A 1 93 ? 12.377 3.019 -13.644 1.00 74.44 93 LEU A CA 1
ATOM 691 C C . LEU A 1 93 ? 12.172 3.644 -15.026 1.00 74.44 93 LEU A C 1
ATOM 693 O O . LEU A 1 93 ? 11.504 3.059 -15.878 1.00 74.44 93 LEU A O 1
ATOM 697 N N . ALA A 1 94 ? 12.749 4.823 -15.268 1.00 75.81 94 ALA A N 1
ATOM 698 C CA . ALA A 1 94 ? 12.594 5.522 -16.546 1.00 75.81 94 ALA A CA 1
ATOM 699 C C . ALA A 1 94 ? 13.050 4.666 -17.742 1.00 75.81 94 ALA A C 1
ATOM 701 O O . ALA A 1 94 ? 12.477 4.756 -18.824 1.00 75.81 94 ALA A O 1
ATOM 702 N N . CYS A 1 95 ? 14.042 3.797 -17.526 1.00 79.56 95 CYS A N 1
ATOM 703 C CA . CYS A 1 95 ? 14.540 2.861 -18.528 1.00 79.56 95 CYS A CA 1
ATOM 704 C C . CYS A 1 95 ? 13.645 1.635 -18.755 1.00 79.56 95 CYS A C 1
ATOM 706 O O . CYS A 1 95 ? 13.915 0.883 -19.683 1.00 79.56 95 CYS A O 1
ATOM 708 N N . ALA A 1 96 ? 12.642 1.392 -17.902 1.00 74.38 96 ALA A N 1
ATOM 709 C CA . ALA A 1 96 ? 11.828 0.172 -17.890 1.00 74.38 96 ALA A CA 1
ATOM 710 C C . ALA A 1 96 ? 12.660 -1.131 -17.898 1.00 74.38 96 ALA A C 1
ATOM 712 O O . ALA A 1 96 ? 12.233 -2.147 -18.429 1.00 74.38 96 ALA A O 1
ATOM 713 N N . GLY A 1 97 ? 13.886 -1.095 -17.361 1.00 74.88 97 GLY A N 1
ATOM 714 C CA . GLY A 1 97 ? 14.817 -2.226 -17.410 1.00 74.88 97 GLY A CA 1
ATOM 715 C C . GLY A 1 97 ? 15.501 -2.448 -18.767 1.00 74.88 97 GLY A C 1
ATOM 716 O O . GLY A 1 97 ? 16.390 -3.292 -18.856 1.00 74.88 97 GLY A O 1
ATOM 717 N N . GLY A 1 98 ? 15.181 -1.663 -19.797 1.00 75.62 98 GLY A N 1
ATOM 718 C CA . GLY A 1 98 ? 15.729 -1.796 -21.145 1.00 75.62 98 GLY A CA 1
ATOM 719 C C . GLY A 1 98 ? 17.220 -1.458 -21.275 1.00 75.62 98 GLY A C 1
ATOM 720 O O . GLY A 1 98 ? 17.860 -0.913 -20.367 1.00 75.62 98 GLY A O 1
ATOM 721 N N . ALA A 1 99 ? 17.788 -1.794 -22.438 1.00 76.69 99 ALA A N 1
ATOM 722 C CA . ALA A 1 99 ? 19.159 -1.445 -22.837 1.00 76.69 99 ALA A CA 1
ATOM 723 C C . ALA A 1 99 ? 19.262 -0.051 -23.495 1.00 76.69 99 ALA A C 1
ATOM 725 O O . ALA A 1 99 ? 20.350 0.417 -23.814 1.00 76.69 99 ALA A O 1
ATOM 726 N N . ASN A 1 100 ? 18.128 0.630 -23.689 1.00 79.31 100 ASN A N 1
ATOM 727 C CA . ASN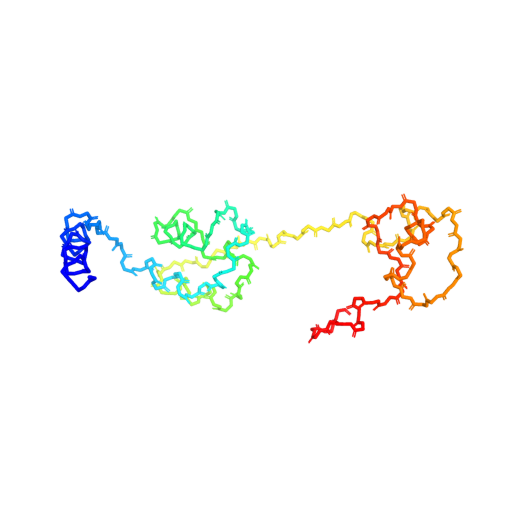 A 1 100 ? 18.035 1.934 -24.348 1.00 79.31 100 ASN A CA 1
ATOM 728 C C . ASN A 1 100 ? 18.628 3.090 -23.522 1.00 79.31 100 ASN A C 1
ATOM 730 O O . ASN A 1 100 ? 19.002 4.108 -24.095 1.00 79.31 100 ASN A O 1
ATOM 734 N N . VAL A 1 101 ? 18.706 2.948 -22.193 1.00 83.62 101 VAL A N 1
ATOM 735 C CA . VAL A 1 101 ? 19.239 3.990 -21.291 1.00 83.62 101 VAL A CA 1
ATOM 736 C C . VAL A 1 101 ? 20.582 3.587 -20.683 1.00 83.62 101 VAL A C 1
ATOM 738 O O . VAL A 1 101 ? 21.523 4.377 -20.675 1.00 83.62 101 VAL A O 1
ATOM 741 N N . ALA A 1 102 ? 20.690 2.360 -20.171 1.00 85.81 102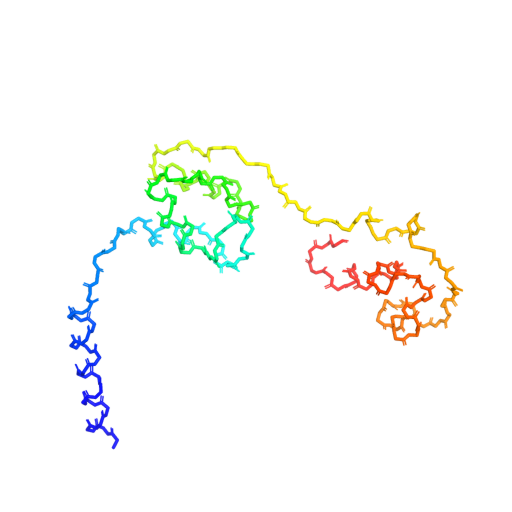 ALA A N 1
ATOM 742 C CA . ALA A 1 102 ? 21.907 1.866 -19.537 1.00 85.81 102 ALA A CA 1
ATOM 743 C C . ALA A 1 102 ? 22.755 1.094 -20.552 1.00 85.81 102 ALA A C 1
ATOM 745 O O . ALA A 1 102 ? 22.370 0.008 -20.986 1.00 85.81 102 ALA A O 1
ATOM 746 N N . ARG A 1 103 ? 23.912 1.660 -20.915 1.00 85.69 103 ARG A N 1
ATOM 747 C CA . ARG A 1 103 ? 24.877 1.027 -21.825 1.00 85.69 103 ARG A CA 1
ATOM 748 C C . ARG A 1 103 ? 25.470 -0.231 -21.189 1.00 85.69 103 ARG A C 1
ATOM 750 O O . ARG A 1 103 ? 25.751 -0.236 -19.994 1.00 85.69 103 ARG A O 1
ATOM 757 N N . ASN A 1 104 ? 25.718 -1.259 -21.995 1.00 86.88 104 ASN A N 1
ATOM 758 C CA . ASN A 1 104 ? 26.510 -2.412 -21.572 1.00 86.88 104 ASN A CA 1
ATOM 759 C C . ASN A 1 104 ? 27.997 -2.097 -21.761 1.00 86.88 104 ASN A C 1
ATOM 761 O O . ASN A 1 104 ? 28.430 -1.766 -22.864 1.00 86.88 104 ASN A O 1
ATOM 765 N N . HIS A 1 105 ? 28.766 -2.174 -20.679 1.00 88.81 105 HIS A N 1
ATOM 766 C CA . HIS A 1 105 ? 30.217 -1.987 -20.676 1.00 88.81 105 HIS A CA 1
ATOM 767 C C . HIS A 1 105 ? 30.972 -3.294 -20.910 1.00 88.81 105 HIS A C 1
ATOM 769 O O . HIS A 1 105 ? 32.112 -3.264 -21.364 1.00 88.81 105 HIS A O 1
ATOM 775 N N . ALA A 1 106 ? 30.345 -4.430 -20.609 1.00 89.12 106 ALA A N 1
ATOM 776 C CA . ALA A 1 106 ? 30.925 -5.748 -20.796 1.00 89.12 106 ALA A CA 1
ATOM 777 C C . ALA A 1 106 ? 29.849 -6.762 -21.195 1.00 89.12 106 ALA A C 1
ATOM 779 O O . ALA A 1 106 ? 28.660 -6.553 -20.952 1.00 89.12 106 ALA A O 1
ATOM 780 N N . GLN A 1 107 ? 30.281 -7.864 -21.803 1.00 88.75 107 GLN A N 1
ATOM 781 C CA . GLN A 1 107 ? 29.436 -9.027 -22.049 1.00 88.75 107 GLN A CA 1
ATOM 782 C C . GLN A 1 107 ? 29.706 -10.060 -20.961 1.00 88.75 107 GLN A C 1
ATOM 784 O O . GLN A 1 107 ? 30.841 -10.505 -20.790 1.00 88.75 107 GLN A O 1
ATOM 789 N N . TYR A 1 108 ? 28.666 -10.428 -20.222 1.00 90.44 108 TYR A N 1
ATOM 790 C CA . TYR A 1 108 ? 28.741 -11.517 -19.263 1.00 90.44 108 TYR A CA 1
ATOM 791 C C . TYR A 1 108 ? 28.730 -12.867 -19.995 1.00 90.44 108 TYR A C 1
ATOM 793 O O . TYR A 1 108 ? 27.900 -13.091 -20.874 1.00 90.44 108 TYR A O 1
ATOM 801 N N . GLN A 1 109 ? 29.641 -13.765 -19.621 1.00 92.06 109 GLN A N 1
ATOM 802 C CA . GLN A 1 109 ? 29.668 -15.154 -20.083 1.00 92.06 109 GLN A CA 1
ATOM 803 C C . GLN A 1 109 ? 29.758 -16.067 -18.859 1.00 92.06 109 GLN A C 1
ATOM 805 O O . GLN A 1 109 ? 30.746 -16.037 -18.127 1.00 92.06 109 GLN A O 1
ATOM 810 N N . GLY A 1 110 ? 28.711 -16.849 -18.608 1.00 92.00 110 GLY A N 1
ATOM 811 C CA . GLY A 1 110 ? 28.603 -17.689 -17.420 1.00 92.00 110 GLY A CA 1
ATOM 812 C C . GLY A 1 110 ? 27.229 -18.342 -17.319 1.00 92.00 110 GLY A C 1
ATOM 813 O O . GLY A 1 110 ? 26.580 -18.590 -18.333 1.00 92.00 110 GLY A O 1
ATOM 814 N N . LEU A 1 111 ? 26.786 -18.626 -16.095 1.00 94.56 111 LEU A N 1
ATOM 815 C CA . LEU A 1 111 ? 25.462 -19.200 -15.856 1.00 94.56 111 LEU A CA 1
ATOM 816 C C . LEU A 1 111 ? 24.378 -18.194 -16.240 1.00 94.56 111 LEU A C 1
ATOM 818 O O . LEU A 1 111 ? 24.410 -17.056 -15.777 1.00 94.56 111 LEU A O 1
ATOM 822 N N . ASN A 1 112 ? 23.402 -18.625 -17.036 1.00 92.31 112 ASN A N 1
ATOM 823 C CA . ASN A 1 112 ? 22.328 -17.778 -17.551 1.00 92.31 112 ASN A CA 1
ATOM 824 C C . ASN A 1 112 ? 21.291 -17.430 -16.465 1.00 92.31 112 ASN A C 1
ATOM 826 O O . ASN A 1 112 ? 20.162 -17.891 -16.526 1.00 92.31 112 ASN A O 1
ATOM 830 N N . THR A 1 113 ? 21.706 -16.680 -15.438 1.00 94.81 113 THR A N 1
ATOM 831 C CA . THR A 1 113 ? 20.854 -16.212 -14.333 1.00 94.81 113 THR A CA 1
ATOM 832 C C . THR A 1 113 ? 21.245 -14.792 -13.924 1.00 94.81 113 THR A C 1
ATOM 834 O O . THR A 1 113 ? 22.438 -14.465 -13.848 1.00 94.81 113 THR A O 1
ATOM 837 N N . CYS A 1 114 ? 20.262 -13.947 -13.611 1.00 92.44 114 CYS A N 1
ATOM 838 C CA . CYS A 1 114 ? 20.469 -12.595 -13.092 1.00 92.44 114 CYS A CA 1
ATOM 839 C C . CYS A 1 114 ? 21.317 -12.624 -11.813 1.00 92.44 114 CYS A C 1
ATOM 841 O O . CYS A 1 114 ? 22.207 -11.790 -11.659 1.00 92.44 114 CYS A O 1
ATOM 843 N N . ARG A 1 115 ? 21.105 -13.604 -10.925 1.00 93.44 115 ARG A N 1
ATOM 844 C CA . ARG A 1 115 ? 21.886 -13.783 -9.694 1.00 93.44 115 ARG A CA 1
ATOM 845 C C . ARG A 1 115 ? 23.372 -13.996 -9.975 1.00 93.44 115 ARG A C 1
ATOM 847 O O . ARG A 1 115 ? 24.203 -13.359 -9.332 1.00 93.44 115 ARG A O 1
ATOM 854 N N . ALA A 1 116 ? 23.724 -14.872 -10.919 1.00 94.44 116 ALA A N 1
ATOM 855 C CA . ALA A 1 116 ? 25.126 -15.123 -11.254 1.00 94.44 116 ALA A CA 1
ATOM 856 C C . ALA A 1 116 ? 25.769 -13.923 -11.962 1.00 94.44 116 ALA A C 1
ATOM 858 O O . ALA A 1 116 ? 26.887 -13.535 -11.622 1.00 94.44 116 ALA A O 1
ATOM 859 N N . ALA A 1 117 ? 25.051 -13.310 -12.905 1.00 93.25 117 ALA A N 1
ATOM 860 C CA . ALA A 1 117 ? 25.533 -12.148 -13.641 1.00 93.25 117 ALA A CA 1
ATOM 861 C C . ALA A 1 117 ? 25.748 -10.933 -12.726 1.00 93.25 117 ALA A C 1
ATOM 863 O O . ALA A 1 117 ? 26.789 -10.283 -12.810 1.00 93.25 117 ALA A O 1
ATOM 864 N N . ALA A 1 118 ? 24.826 -10.659 -11.796 1.00 92.19 118 ALA A N 1
ATOM 865 C CA . ALA A 1 118 ? 24.916 -9.528 -10.872 1.00 92.19 118 ALA A CA 1
ATOM 866 C C . ALA A 1 118 ? 26.190 -9.553 -10.009 1.00 92.19 118 ALA A C 1
ATOM 868 O O . ALA A 1 118 ? 26.779 -8.499 -9.763 1.00 92.19 118 ALA A O 1
ATOM 869 N N . MET A 1 119 ? 26.658 -10.742 -9.602 1.00 91.69 119 MET A N 1
ATOM 870 C CA . MET A 1 119 ? 27.897 -10.893 -8.823 1.00 91.69 119 MET A CA 1
ATOM 871 C C . MET A 1 119 ? 29.157 -10.508 -9.609 1.00 91.69 119 MET A C 1
ATOM 873 O O . MET A 1 119 ? 30.168 -10.144 -9.011 1.00 91.69 119 MET A O 1
ATOM 877 N N . ILE A 1 120 ? 29.110 -10.566 -10.942 1.00 91.12 120 ILE A N 1
ATOM 878 C CA . ILE A 1 120 ? 30.252 -10.296 -11.814 1.00 91.12 120 ILE A CA 1
ATOM 879 C C . ILE A 1 120 ? 30.047 -8.947 -12.502 1.00 91.12 120 ILE A C 1
ATOM 881 O O . ILE A 1 120 ? 29.499 -8.852 -13.599 1.00 91.12 120 ILE A O 1
ATOM 885 N N . GLY A 1 121 ? 30.471 -7.877 -11.825 1.00 84.69 121 GLY A N 1
ATOM 886 C CA . GLY A 1 121 ? 30.435 -6.520 -12.379 1.00 84.69 121 GLY A CA 1
ATOM 887 C C . GLY A 1 121 ? 29.029 -6.046 -12.767 1.00 84.69 121 GLY A C 1
ATOM 888 O O . GLY A 1 121 ? 28.885 -5.350 -13.771 1.00 84.69 121 GLY A O 1
ATOM 889 N N . GLY A 1 122 ? 27.991 -6.465 -12.027 1.00 86.88 122 GLY A N 1
ATOM 890 C CA . GLY A 1 122 ? 26.602 -6.082 -12.301 1.00 86.88 122 GLY A CA 1
ATOM 891 C C . GLY A 1 122 ? 26.074 -6.609 -13.639 1.00 86.88 122 GLY A C 1
ATOM 892 O O . GLY A 1 122 ? 25.289 -5.933 -14.296 1.00 86.88 122 GLY A O 1
ATOM 893 N N . GLY A 1 123 ? 26.562 -7.766 -14.099 1.00 89.31 123 GLY A N 1
ATOM 894 C CA . GLY A 1 123 ? 26.194 -8.364 -15.385 1.00 89.31 123 GLY A CA 1
ATOM 895 C C . GLY A 1 123 ? 26.738 -7.616 -16.603 1.00 89.31 123 GLY A C 1
ATOM 896 O O . GLY A 1 123 ? 26.285 -7.854 -17.718 1.00 89.31 123 GLY A O 1
ATOM 897 N N . GLY A 1 124 ? 27.687 -6.693 -16.404 1.00 88.75 124 GLY A N 1
ATOM 898 C CA . GLY A 1 124 ? 28.266 -5.875 -17.469 1.00 88.75 124 GLY A CA 1
ATOM 899 C C . GLY A 1 124 ? 27.414 -4.673 -17.885 1.00 88.75 124 GLY A C 1
ATOM 900 O O . GLY A 1 124 ? 27.808 -3.943 -18.797 1.00 88.75 124 GLY A O 1
ATOM 901 N N . LYS A 1 125 ? 26.279 -4.421 -17.218 1.00 88.81 125 LYS A N 1
ATOM 902 C CA . LYS A 1 125 ? 25.405 -3.268 -17.471 1.00 88.81 125 LYS A CA 1
ATOM 903 C C . LYS A 1 125 ? 25.859 -2.054 -16.658 1.00 88.81 125 LYS A C 1
ATOM 905 O O . LYS A 1 125 ? 26.157 -2.161 -15.476 1.00 88.81 125 LYS A O 1
ATOM 910 N N . GLY A 1 126 ? 25.865 -0.869 -17.268 1.00 88.12 126 GLY A N 1
ATOM 911 C CA . GLY A 1 126 ? 26.288 0.376 -16.609 1.00 88.12 126 GLY A CA 1
ATOM 912 C C . GLY A 1 126 ? 25.371 0.859 -15.488 1.00 88.12 126 GLY A C 1
ATOM 913 O O . GLY A 1 126 ? 25.762 1.710 -14.697 1.00 88.12 126 GLY A O 1
ATOM 914 N N . CYS A 1 127 ? 24.158 0.312 -15.392 1.00 87.19 127 CYS A N 1
ATOM 915 C CA . CYS A 1 127 ? 23.269 0.529 -14.261 1.00 87.19 127 CYS A CA 1
ATOM 916 C C . CYS A 1 127 ? 23.206 -0.749 -13.427 1.00 87.19 127 CYS A C 1
ATOM 918 O O . CYS A 1 127 ? 22.529 -1.698 -13.815 1.00 87.19 127 CYS A O 1
ATOM 920 N N . THR A 1 128 ? 23.861 -0.737 -12.266 1.00 84.25 128 THR A N 1
ATOM 921 C CA . THR A 1 128 ? 23.892 -1.860 -11.313 1.00 84.25 128 THR A CA 1
ATOM 922 C C . THR A 1 128 ? 22.502 -2.272 -10.822 1.00 84.25 128 THR A C 1
ATOM 924 O O . THR A 1 128 ? 22.292 -3.419 -10.451 1.00 84.25 128 THR A O 1
ATOM 927 N N . TRP A 1 129 ? 21.543 -1.343 -10.840 1.00 82.44 129 TRP A N 1
ATOM 928 C CA . TRP A 1 129 ? 20.158 -1.556 -10.403 1.00 82.44 129 TRP A CA 1
ATOM 929 C C . TRP A 1 129 ? 19.200 -1.892 -11.557 1.00 82.44 129 TRP A C 1
ATOM 931 O O . TRP A 1 129 ? 17.992 -1.997 -11.354 1.00 82.44 129 TRP A O 1
ATOM 941 N N . GLY A 1 130 ? 19.707 -1.980 -12.788 1.00 86.19 130 GLY A N 1
ATOM 942 C CA . GLY A 1 130 ? 18.896 -2.254 -13.969 1.00 86.19 130 GLY A CA 1
ATOM 943 C C . GLY A 1 130 ? 18.628 -3.747 -14.152 1.00 86.19 130 GLY A C 1
ATOM 944 O O . GLY A 1 130 ? 19.444 -4.582 -13.780 1.00 86.19 130 GLY A O 1
ATOM 945 N N . CYS A 1 131 ? 17.515 -4.081 -14.810 1.00 88.56 131 CYS A N 1
ATOM 946 C CA . CYS A 1 131 ? 17.254 -5.450 -15.260 1.00 88.56 131 CYS A CA 1
ATOM 947 C C . CYS A 1 131 ? 18.406 -5.958 -16.147 1.00 88.56 131 CYS A C 1
ATOM 949 O O . CYS A 1 131 ? 18.860 -5.232 -17.039 1.00 88.56 131 CYS A O 1
ATOM 951 N N . LEU A 1 132 ? 18.866 -7.189 -15.902 1.00 90.12 132 LEU A N 1
ATOM 952 C CA . LEU A 1 132 ? 19.922 -7.848 -16.681 1.00 90.12 132 LEU A CA 1
ATOM 953 C C . LEU A 1 132 ? 19.375 -8.661 -17.862 1.00 90.12 132 LEU A C 1
ATOM 955 O O . LEU A 1 132 ? 20.124 -8.951 -18.789 1.00 90.12 132 LEU A O 1
ATOM 959 N N . GLY A 1 133 ? 18.076 -8.975 -17.851 1.00 88.94 133 GLY A N 1
ATOM 960 C CA . GLY A 1 133 ? 17.390 -9.665 -18.945 1.00 88.94 133 GLY A CA 1
ATOM 961 C C . GLY A 1 133 ? 17.655 -11.169 -19.023 1.00 88.94 133 GLY A C 1
ATOM 962 O O . GLY A 1 133 ? 17.563 -11.721 -20.112 1.00 88.94 133 GLY A O 1
ATOM 963 N N . LEU A 1 134 ? 18.007 -11.818 -17.905 1.00 91.31 134 LEU A N 1
ATOM 964 C CA . LEU A 1 134 ? 18.299 -13.261 -17.861 1.00 91.31 134 LEU A CA 1
ATOM 965 C C . LEU A 1 134 ? 17.170 -14.116 -17.259 1.00 91.31 134 LEU A C 1
ATOM 967 O O . LEU A 1 134 ? 17.341 -15.320 -17.162 1.00 91.31 134 LEU A O 1
ATOM 971 N N . GLY A 1 135 ? 16.037 -13.520 -16.872 1.00 91.19 135 GLY A N 1
ATOM 972 C CA . GLY A 1 135 ? 14.810 -14.278 -16.584 1.00 91.19 135 GLY A CA 1
ATOM 973 C C . GLY A 1 135 ? 14.585 -14.741 -15.141 1.00 91.19 135 GLY A C 1
ATOM 974 O O . GLY A 1 135 ? 13.486 -15.187 -14.857 1.00 91.19 135 GLY A O 1
ATOM 975 N N . ASP A 1 136 ? 15.519 -14.552 -14.195 1.00 93.94 136 ASP A N 1
ATOM 976 C CA . ASP A 1 136 ? 15.309 -15.030 -12.806 1.00 93.94 136 ASP A CA 1
ATOM 977 C C . ASP A 1 136 ? 13.983 -14.576 -12.172 1.00 93.94 136 ASP A C 1
ATOM 979 O O . ASP A 1 136 ? 13.440 -15.288 -11.340 1.00 93.94 136 ASP A O 1
ATOM 983 N N . CYS A 1 137 ? 13.484 -13.381 -12.510 1.00 90.00 137 CYS A N 1
ATOM 984 C CA . CYS A 1 137 ? 12.204 -12.893 -11.996 1.00 90.00 137 CYS A CA 1
ATOM 985 C C . CYS A 1 137 ? 10.992 -13.604 -12.609 1.00 90.00 137 CYS A C 1
ATOM 987 O O . CYS A 1 137 ? 9.999 -13.739 -11.914 1.00 90.00 137 CYS A O 1
ATOM 989 N N . GLU A 1 138 ? 11.074 -14.046 -13.864 1.00 91.81 138 GLU A N 1
ATOM 990 C CA . GLU A 1 138 ? 10.041 -14.843 -14.538 1.00 91.81 138 GLU A CA 1
ATOM 991 C C . GLU A 1 138 ? 10.026 -16.261 -13.951 1.00 91.81 138 GLU A C 1
ATOM 993 O O . GLU A 1 138 ? 8.988 -16.731 -13.497 1.00 91.81 138 GLU A O 1
ATOM 998 N N . ASP A 1 139 ? 11.202 -16.884 -13.829 1.00 92.00 139 ASP A N 1
ATOM 999 C CA . ASP A 1 139 ? 11.349 -18.268 -13.359 1.00 92.00 139 ASP A CA 1
ATOM 1000 C C . ASP A 1 139 ? 10.849 -18.501 -11.921 1.00 92.00 139 ASP A C 1
ATOM 1002 O O . ASP A 1 139 ? 10.457 -19.615 -11.572 1.00 92.00 139 ASP A O 1
ATOM 1006 N N . VAL A 1 140 ? 10.911 -17.481 -11.055 1.00 92.81 140 VAL A N 1
ATOM 1007 C CA . VAL A 1 140 ? 10.551 -17.596 -9.626 1.00 92.81 140 VAL A CA 1
ATOM 1008 C C . VAL A 1 140 ? 9.200 -16.979 -9.276 1.00 92.81 140 VAL A C 1
ATOM 1010 O O . VAL A 1 140 ? 8.793 -17.056 -8.117 1.00 92.81 140 VAL A O 1
ATOM 1013 N N . CYS A 1 141 ? 8.538 -16.294 -10.211 1.00 90.62 141 CYS A N 1
ATOM 1014 C CA . CYS A 1 141 ? 7.306 -15.583 -9.896 1.00 90.62 141 CYS A CA 1
ATOM 1015 C C . CYS A 1 141 ? 6.100 -16.521 -9.944 1.00 90.62 141 CYS A C 1
ATOM 1017 O O . CYS A 1 141 ? 5.708 -16.987 -11.007 1.00 90.62 141 CYS A O 1
ATOM 1019 N N . ASP A 1 142 ? 5.429 -16.685 -8.806 1.00 90.94 142 ASP A N 1
ATOM 1020 C CA . ASP A 1 142 ? 4.169 -17.438 -8.706 1.00 90.94 142 ASP A CA 1
ATOM 1021 C C . ASP A 1 142 ? 2.961 -16.718 -9.350 1.00 90.94 142 ASP A C 1
ATOM 1023 O O . ASP A 1 142 ? 1.839 -17.223 -9.316 1.00 90.94 142 ASP A O 1
ATOM 1027 N N . PHE A 1 143 ? 3.166 -15.514 -9.893 1.00 85.12 143 PHE A N 1
ATOM 1028 C CA . PHE A 1 143 ? 2.122 -14.621 -10.408 1.00 85.12 143 PHE A CA 1
ATOM 1029 C C . PHE A 1 143 ? 2.301 -14.268 -11.895 1.00 85.12 143 PHE A C 1
ATOM 1031 O O . PHE A 1 143 ? 1.793 -13.228 -12.313 1.00 85.12 143 PHE A O 1
ATOM 1038 N N . ASP A 1 144 ? 3.022 -15.094 -12.665 1.00 71.56 144 ASP A N 1
ATOM 1039 C CA . ASP A 1 144 ? 3.304 -14.893 -14.100 1.00 71.56 144 ASP A CA 1
ATOM 1040 C C . ASP A 1 144 ? 3.897 -13.493 -14.394 1.00 71.56 144 ASP A C 1
ATOM 1042 O O . ASP A 1 144 ? 3.239 -12.626 -14.978 1.00 71.56 144 ASP A O 1
ATOM 1046 N N . ALA A 1 145 ? 5.129 -13.256 -13.912 1.00 67.81 145 ALA A N 1
ATOM 1047 C CA . ALA A 1 145 ? 5.853 -11.979 -14.063 1.00 67.81 145 ALA A CA 1
ATOM 1048 C C . ALA A 1 145 ? 6.249 -11.638 -15.507 1.00 67.81 145 ALA A C 1
ATOM 1050 O O . ALA A 1 145 ? 6.569 -12.564 -16.279 1.00 67.81 145 ALA A O 1
#

Sequence (145 aa):
MAILGLVLAGLLALASKRLFVWEDPRIDDVEALLPHANCGACGFPGCRPFAEKTVAGEVDPATCTVNSREMNQVIADFLGVKLGKVEKRTARLACAGGANVARNHAQYQGLNTCRAAAMIGGGGKGCTWGCLGLGDCEDVCDFDA

Foldseek 3Di:
DVVVVVVVVVVVVVCCVVVDDDDDVQLVVQLVLDPQPLPCQLVDSTSSVVSSCVLVVVDALLSRVVHDLVSSVVSCVVSVHDNDDDDRDDDADPCNLDCPPWPQQDADDDPLDQVVCLVPPCVRTNDVPGHNPSCPCCVPDPPRD

pLDDT: mean 91.03, std 6.25, range [67.81, 97.38]

Secondary structure (DSSP, 8-state):
-HHHHHHHHHHHHHHHHHSPPP--HHHHHHHHTS------TTSSSSHHHHHHHHHTTSS-GGG-TTS-HHHHHHHHHHHTS------------TTTT-TTTS-B-S---SSSSHHHHHHTGGGGBS-TTS--SS-HHHHT-TT--